Protein AF-A0A974TZ15-F1 (afdb_monomer)

Structure (mmCIF, N/CA/C/O backbone):
data_AF-A0A974TZ15-F1
#
_entry.id   AF-A0A974TZ15-F1
#
loop_
_atom_site.group_PDB
_atom_site.id
_atom_site.type_symbol
_atom_site.label_atom_id
_atom_site.label_alt_id
_atom_site.label_comp_id
_atom_site.label_asym_id
_atom_site.label_entity_id
_atom_site.label_seq_id
_atom_site.pdbx_PDB_ins_code
_atom_site.Cartn_x
_atom_site.Cartn_y
_atom_site.Cartn_z
_atom_site.occupancy
_atom_site.B_iso_or_equiv
_atom_site.auth_seq_id
_atom_site.auth_comp_id
_atom_site.auth_asym_id
_atom_site.auth_atom_id
_atom_site.pdbx_PDB_model_num
ATOM 1 N N . MET A 1 1 ? 22.141 -8.023 -17.996 1.00 63.56 1 MET A N 1
ATOM 2 C CA . MET A 1 1 ? 21.773 -6.780 -17.281 1.00 63.56 1 MET A CA 1
ATOM 3 C C . MET A 1 1 ? 20.496 -6.218 -17.902 1.00 63.56 1 MET A C 1
ATOM 5 O O . MET A 1 1 ? 20.578 -5.401 -18.799 1.00 63.56 1 MET A O 1
ATOM 9 N N . ASN A 1 2 ? 19.324 -6.729 -17.518 1.00 82.38 2 ASN A N 1
ATOM 10 C CA . ASN A 1 2 ? 18.029 -6.246 -18.041 1.00 82.38 2 ASN A CA 1
ATOM 11 C C . ASN A 1 2 ? 16.887 -6.449 -17.030 1.00 82.38 2 ASN A C 1
ATOM 13 O O . ASN A 1 2 ? 15.886 -5.751 -17.058 1.00 82.38 2 ASN A O 1
ATOM 17 N N . THR A 1 3 ? 17.049 -7.375 -16.083 1.00 86.56 3 THR A N 1
ATOM 18 C CA . THR A 1 3 ? 16.022 -7.710 -15.088 1.00 86.56 3 THR A CA 1
ATOM 19 C C . THR A 1 3 ? 15.687 -6.540 -14.160 1.00 86.56 3 THR A C 1
ATOM 21 O O . THR A 1 3 ? 14.529 -6.367 -13.802 1.00 86.56 3 THR A O 1
ATOM 24 N N . LEU A 1 4 ? 16.664 -5.686 -13.824 1.00 90.25 4 LEU A N 1
ATOM 25 C CA . LEU A 1 4 ? 16.437 -4.498 -12.988 1.00 90.25 4 LEU A CA 1
ATOM 26 C C . LEU A 1 4 ? 15.402 -3.535 -13.589 1.00 90.25 4 LEU A C 1
ATOM 28 O O . LEU A 1 4 ? 14.637 -2.937 -12.840 1.00 90.25 4 LEU A O 1
ATOM 32 N N . VAL A 1 5 ? 15.318 -3.447 -14.922 1.00 93.44 5 VAL A N 1
ATOM 33 C CA . VAL A 1 5 ? 14.331 -2.607 -15.624 1.00 93.44 5 VAL A CA 1
ATOM 34 C C . VAL A 1 5 ? 12.899 -3.060 -15.335 1.00 93.44 5 VAL A C 1
ATOM 36 O O . VAL A 1 5 ? 11.999 -2.232 -15.306 1.00 93.44 5 VAL A O 1
ATOM 39 N N . PHE A 1 6 ? 12.691 -4.348 -15.059 1.00 93.12 6 PHE A N 1
ATOM 40 C CA . PHE A 1 6 ? 11.390 -4.887 -14.664 1.00 93.12 6 PHE A CA 1
ATOM 41 C C . PHE A 1 6 ? 11.204 -4.908 -13.143 1.00 93.12 6 PHE A C 1
ATOM 43 O O . PHE A 1 6 ? 10.118 -4.610 -12.657 1.00 93.12 6 PHE A O 1
ATOM 50 N N . LEU A 1 7 ? 12.254 -5.207 -12.370 1.00 94.81 7 LEU A N 1
ATOM 51 C CA . LEU A 1 7 ? 12.154 -5.281 -10.908 1.00 94.81 7 LEU A CA 1
ATOM 52 C C . LEU A 1 7 ? 11.854 -3.925 -10.265 1.00 94.81 7 LEU A C 1
ATOM 54 O O . LEU A 1 7 ? 11.072 -3.878 -9.323 1.00 94.81 7 LEU A O 1
ATOM 58 N N . ILE A 1 8 ? 12.446 -2.835 -10.761 1.00 95.00 8 ILE A N 1
ATOM 59 C CA . ILE A 1 8 ? 12.229 -1.490 -10.209 1.00 95.00 8 ILE A CA 1
ATOM 60 C C . ILE A 1 8 ? 10.748 -1.074 -10.287 1.00 95.00 8 ILE A C 1
ATOM 62 O O . ILE A 1 8 ? 10.177 -0.766 -9.240 1.00 95.00 8 ILE A O 1
ATOM 66 N N . PRO A 1 9 ? 10.081 -1.088 -11.458 1.00 95.75 9 PRO A N 1
ATOM 67 C CA . PRO A 1 9 ? 8.675 -0.708 -11.536 1.00 95.75 9 PRO A CA 1
ATOM 68 C C . PRO A 1 9 ? 7.764 -1.680 -10.784 1.00 95.75 9 PRO A C 1
ATOM 70 O O . PRO A 1 9 ? 6.817 -1.230 -10.149 1.00 95.75 9 PRO A O 1
ATOM 73 N N . ILE A 1 10 ? 8.064 -2.985 -10.780 1.00 96.75 10 ILE A N 1
ATOM 74 C CA . ILE A 1 10 ? 7.296 -3.972 -10.004 1.00 96.75 10 ILE A CA 1
ATOM 75 C C . ILE A 1 10 ? 7.392 -3.678 -8.501 1.00 96.75 10 ILE A C 1
ATOM 77 O O . ILE A 1 10 ? 6.372 -3.659 -7.815 1.00 96.75 10 ILE A O 1
ATOM 81 N N . ALA A 1 11 ? 8.592 -3.402 -7.987 1.00 96.69 11 ALA A N 1
ATOM 8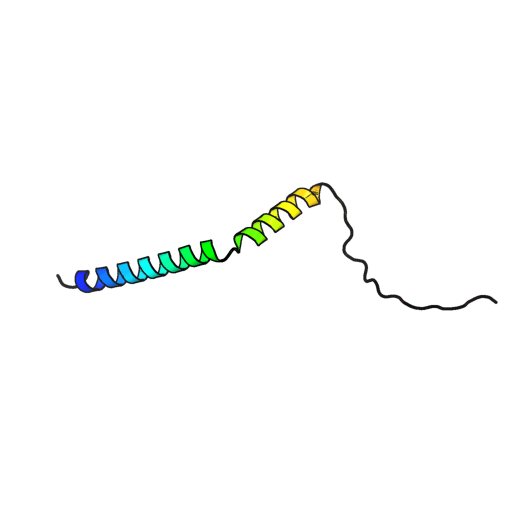2 C CA . ALA A 1 11 ? 8.801 -3.078 -6.579 1.00 96.69 11 ALA A CA 1
ATOM 83 C C . ALA A 1 11 ? 8.135 -1.753 -6.187 1.00 96.69 11 ALA A C 1
ATOM 85 O O . ALA A 1 11 ? 7.497 -1.684 -5.140 1.00 96.69 11 ALA A O 1
ATOM 86 N N . LEU A 1 12 ? 8.229 -0.719 -7.032 1.00 97.56 12 LEU A N 1
ATOM 87 C CA . LEU A 1 12 ? 7.537 0.553 -6.807 1.00 97.56 12 LEU A CA 1
ATOM 88 C C . LEU A 1 12 ? 6.018 0.388 -6.839 1.00 97.56 12 LEU A C 1
ATOM 90 O O . LEU A 1 12 ? 5.328 0.990 -6.023 1.00 97.56 12 LEU A O 1
ATOM 94 N N . PHE A 1 13 ? 5.498 -0.445 -7.742 1.00 97.81 13 PHE A N 1
ATOM 95 C CA . PHE A 1 13 ? 4.071 -0.732 -7.816 1.00 97.81 13 PHE A CA 1
ATOM 96 C C . PHE A 1 13 ? 3.593 -1.471 -6.567 1.00 97.81 13 PHE A C 1
ATOM 98 O O . PHE A 1 13 ? 2.643 -1.028 -5.934 1.00 97.81 13 PHE A O 1
ATOM 105 N N . LEU A 1 14 ? 4.282 -2.543 -6.162 1.00 97.75 14 LEU A N 1
ATOM 106 C CA . LEU A 1 14 ? 3.973 -3.301 -4.944 1.00 97.75 14 LEU A CA 1
ATOM 107 C C . LEU A 1 14 ? 4.086 -2.434 -3.683 1.00 97.75 14 LEU A C 1
ATOM 109 O O . LEU A 1 14 ? 3.191 -2.457 -2.840 1.00 97.75 14 LEU A O 1
ATOM 113 N N . GLY A 1 15 ? 5.152 -1.638 -3.573 1.00 97.69 15 GLY A N 1
ATOM 114 C CA . GLY A 1 15 ? 5.348 -0.702 -2.468 1.00 97.69 15 GLY A CA 1
ATOM 115 C C . GLY A 1 15 ? 4.277 0.387 -2.434 1.00 97.69 15 GLY A C 1
ATOM 116 O O . GLY A 1 15 ? 3.730 0.675 -1.373 1.00 97.69 15 GLY A O 1
ATOM 117 N N . GLY A 1 16 ? 3.919 0.945 -3.593 1.00 98.25 16 GLY A N 1
ATOM 118 C CA . GLY A 1 16 ? 2.853 1.935 -3.728 1.00 98.25 16 GLY A CA 1
ATOM 119 C C . GLY A 1 16 ? 1.475 1.369 -3.389 1.00 98.25 16 GLY A C 1
ATOM 120 O O . GLY A 1 16 ? 0.714 2.018 -2.676 1.00 98.25 16 GLY A O 1
ATOM 121 N N . LEU A 1 17 ? 1.173 0.144 -3.828 1.00 98.00 17 LEU A N 1
ATOM 122 C CA . LEU A 1 17 ? -0.072 -0.550 -3.496 1.00 98.00 17 LEU A CA 1
ATOM 123 C C . LEU A 1 17 ? -0.179 -0.790 -1.985 1.00 98.00 17 LEU A C 1
ATOM 125 O O . LEU A 1 17 ? -1.215 -0.507 -1.388 1.00 98.00 17 LEU A O 1
ATOM 129 N N . GLY A 1 18 ? 0.904 -1.270 -1.366 1.00 96.75 18 GLY A N 1
ATOM 130 C CA . GLY A 1 18 ? 0.973 -1.490 0.077 1.00 96.75 18 GLY A CA 1
ATOM 131 C C . GLY A 1 18 ? 0.827 -0.192 0.868 1.00 96.75 18 GLY A C 1
ATOM 132 O O . GLY A 1 18 ? 0.059 -0.142 1.825 1.00 96.75 18 GLY A O 1
ATOM 133 N N . LEU A 1 19 ? 1.494 0.879 0.433 1.00 96.88 19 LEU A N 1
ATOM 134 C CA . LEU A 1 19 ? 1.381 2.193 1.061 1.00 96.88 19 LEU A CA 1
ATOM 135 C C . LEU A 1 19 ? -0.037 2.764 0.934 1.00 96.88 19 LEU A C 1
ATOM 137 O O . LEU A 1 19 ? -0.574 3.284 1.908 1.00 96.88 19 LEU A O 1
ATOM 141 N N . ALA A 1 20 ? -0.669 2.639 -0.235 1.00 96.25 20 ALA A N 1
ATOM 142 C CA . ALA A 1 20 ? -2.046 3.077 -0.443 1.00 96.25 20 ALA A CA 1
ATOM 143 C C . ALA A 1 20 ? -3.031 2.293 0.439 1.00 96.25 20 ALA A C 1
ATOM 145 O O . ALA A 1 20 ? -3.885 2.899 1.083 1.00 96.25 20 ALA A O 1
ATOM 146 N N . ALA A 1 21 ? -2.880 0.967 0.521 1.00 95.00 21 ALA A N 1
ATOM 147 C CA . ALA A 1 21 ? -3.686 0.123 1.401 1.00 95.00 21 ALA A CA 1
ATOM 148 C C . ALA A 1 21 ? -3.485 0.483 2.883 1.00 95.00 21 ALA A C 1
ATOM 150 O O . ALA A 1 21 ? -4.455 0.571 3.632 1.00 95.00 21 ALA A O 1
ATOM 151 N N . PHE A 1 22 ? -2.243 0.753 3.292 1.00 91.94 22 PHE A N 1
ATOM 152 C CA . PHE A 1 22 ? -1.911 1.191 4.645 1.00 91.94 22 PHE A CA 1
ATOM 153 C C . PHE A 1 22 ? -2.569 2.535 4.988 1.00 91.94 22 PHE A C 1
ATOM 155 O O . PHE A 1 22 ? -3.253 2.647 6.002 1.00 91.94 22 PHE A O 1
ATOM 162 N N . LEU A 1 23 ? -2.436 3.542 4.119 1.00 92.31 23 LEU A N 1
ATOM 163 C CA . L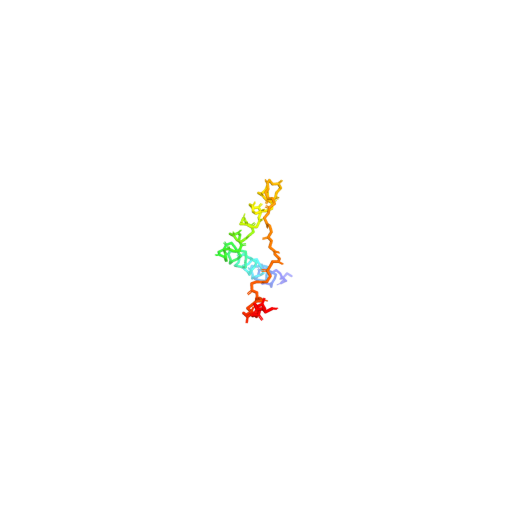EU A 1 23 ? -3.070 4.849 4.320 1.00 92.31 23 LEU A CA 1
ATOM 164 C C . LEU A 1 23 ? -4.601 4.755 4.325 1.00 92.31 23 LEU A C 1
ATOM 166 O O . LEU A 1 23 ? -5.254 5.450 5.103 1.00 92.31 23 LEU A O 1
ATOM 170 N N . TRP A 1 24 ? -5.178 3.883 3.495 1.00 89.88 24 TRP A N 1
ATOM 171 C CA . TRP A 1 24 ? -6.613 3.607 3.504 1.00 89.88 24 TRP A CA 1
ATOM 172 C C . TRP A 1 24 ? -7.062 2.977 4.828 1.00 89.88 24 TRP A C 1
ATOM 174 O O . TRP A 1 24 ? -8.047 3.434 5.403 1.00 89.88 24 TRP A O 1
ATOM 184 N N . ALA A 1 25 ? -6.311 2.011 5.365 1.00 86.75 25 ALA A N 1
ATOM 185 C CA . ALA A 1 25 ? -6.602 1.388 6.655 1.00 86.75 25 ALA A CA 1
ATOM 186 C C . ALA A 1 25 ? -6.560 2.398 7.815 1.00 86.75 25 ALA A C 1
ATOM 188 O O . ALA A 1 25 ? -7.478 2.417 8.633 1.00 86.75 25 ALA A O 1
ATOM 189 N N . LEU A 1 26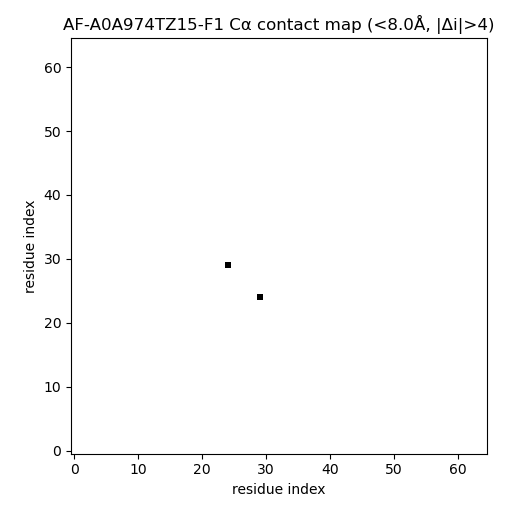 ? -5.559 3.289 7.842 1.00 84.19 26 LEU A N 1
ATOM 190 C CA . LEU A 1 26 ? -5.493 4.385 8.820 1.00 84.19 26 LEU A CA 1
ATOM 191 C C . LEU A 1 26 ? -6.685 5.343 8.682 1.00 84.19 26 LEU A C 1
ATOM 193 O O . LEU A 1 26 ? -7.229 5.814 9.678 1.00 84.19 26 LEU A O 1
ATOM 197 N N . ARG A 1 27 ? -7.102 5.645 7.446 1.00 81.19 27 ARG A N 1
ATOM 198 C CA . ARG A 1 27 ? -8.231 6.545 7.176 1.00 81.19 27 ARG A CA 1
ATOM 199 C C . ARG A 1 27 ? -9.584 5.919 7.514 1.00 81.19 27 ARG A C 1
ATOM 201 O O . ARG A 1 27 ? -10.511 6.666 7.816 1.00 81.19 27 ARG A O 1
ATOM 208 N N . SER A 1 28 ? -9.707 4.593 7.447 1.00 77.88 28 SER A N 1
ATOM 209 C CA . SER A 1 28 ? -10.986 3.879 7.528 1.00 77.88 28 SER A CA 1
ATOM 210 C C . SER A 1 28 ? -11.623 3.856 8.924 1.00 77.88 28 SER A C 1
ATOM 212 O O . SER A 1 28 ? -12.674 3.241 9.072 1.00 77.88 28 SER A O 1
ATOM 214 N N . GLY A 1 29 ? -11.034 4.496 9.942 1.00 65.12 29 GLY A N 1
ATOM 215 C CA . GLY A 1 29 ? -11.695 4.738 11.235 1.00 65.12 29 GLY A CA 1
ATOM 216 C C . GLY A 1 29 ? -12.010 3.487 12.064 1.00 65.12 29 GLY A C 1
ATOM 217 O O . GLY A 1 29 ? -12.551 3.609 13.152 1.00 65.12 29 GLY A O 1
ATOM 218 N N . GLN A 1 30 ? -11.620 2.293 11.600 1.00 61.16 30 GLN A N 1
ATOM 219 C CA . GLN A 1 30 ? -11.840 1.000 12.270 1.00 61.16 30 GLN A CA 1
ATOM 220 C C . GLN A 1 30 ? -11.131 0.882 13.633 1.00 61.16 30 GLN A C 1
ATOM 222 O O . GLN A 1 30 ? -11.355 -0.084 14.352 1.00 61.16 30 GLN A O 1
ATOM 227 N N . TYR A 1 31 ? -10.272 1.841 13.981 1.00 59.72 31 TYR A N 1
ATOM 228 C CA . TYR A 1 31 ? -9.675 1.950 15.310 1.00 59.72 31 TYR A CA 1
ATOM 229 C C . TYR A 1 31 ? -10.699 2.394 16.366 1.00 59.72 31 TYR A C 1
ATOM 231 O O . TYR A 1 31 ? -10.719 1.818 17.449 1.00 59.72 31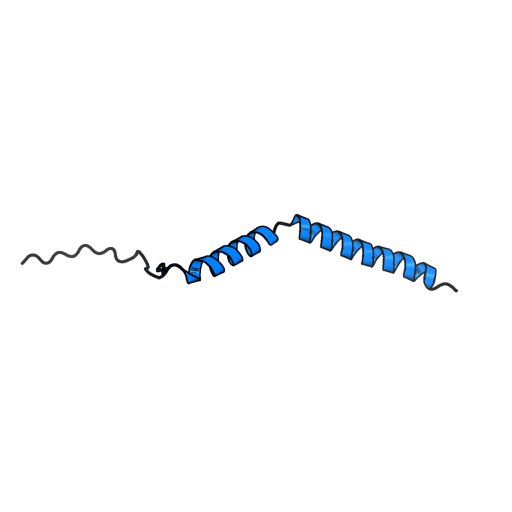 TYR A O 1
ATOM 239 N N . GLU A 1 32 ? -11.637 3.290 16.025 1.00 62.44 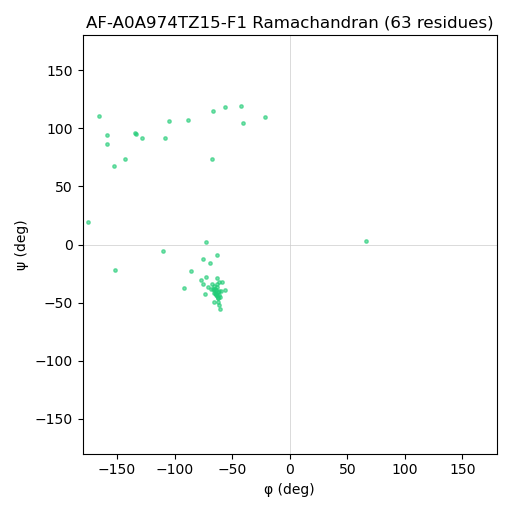32 GLU A N 1
ATOM 240 C CA . GLU A 1 32 ? -12.618 3.815 16.991 1.00 62.44 32 GLU A CA 1
ATOM 241 C C . GLU A 1 32 ? -13.525 2.715 17.576 1.00 62.44 32 GLU A C 1
ATOM 243 O O . GLU A 1 32 ? -13.902 2.786 18.746 1.00 62.44 32 GLU A O 1
ATOM 248 N N . ASP A 1 33 ? -13.830 1.664 16.803 1.00 63.34 33 ASP A N 1
ATOM 249 C CA . ASP A 1 33 ? -14.635 0.523 17.269 1.00 63.34 33 ASP A CA 1
ATOM 250 C C . ASP A 1 33 ? -13.839 -0.417 18.203 1.00 63.34 33 ASP A C 1
ATOM 252 O O . ASP A 1 33 ? -14.376 -0.934 19.185 1.00 63.34 33 ASP A O 1
ATOM 256 N N . ILE A 1 34 ? -12.527 -0.584 17.967 1.00 63.72 34 ILE A N 1
ATOM 257 C CA . ILE A 1 34 ? -11.642 -1.381 18.837 1.00 63.72 34 ILE A CA 1
ATOM 258 C C . ILE A 1 34 ? -11.355 -0.638 20.150 1.00 63.72 34 ILE A C 1
ATOM 260 O O . ILE A 1 34 ? -11.408 -1.251 21.218 1.00 63.72 34 ILE A O 1
ATOM 264 N N . GLU A 1 35 ? -11.102 0.674 20.096 1.00 66.69 35 GLU A N 1
ATOM 265 C CA . GLU A 1 35 ? -10.949 1.510 21.294 1.00 66.69 35 GLU A CA 1
ATOM 266 C C . GLU A 1 35 ? -12.223 1.492 22.167 1.00 66.69 35 GLU A C 1
ATOM 268 O O . GLU A 1 35 ? -12.130 1.379 23.391 1.00 66.69 35 GLU A O 1
ATOM 273 N N . GLY A 1 36 ? -13.417 1.528 21.561 1.00 67.75 36 GLY A N 1
ATOM 274 C CA . GLY A 1 36 ? -14.691 1.421 22.284 1.00 67.75 36 GLY A CA 1
ATOM 275 C C . GLY A 1 36 ? -14.930 0.049 22.932 1.00 67.75 36 GLY A C 1
ATOM 276 O O . GLY A 1 36 ? -15.441 -0.027 24.054 1.00 67.75 36 GLY A O 1
ATOM 277 N N . ALA A 1 37 ? -14.536 -1.042 22.265 1.00 68.75 37 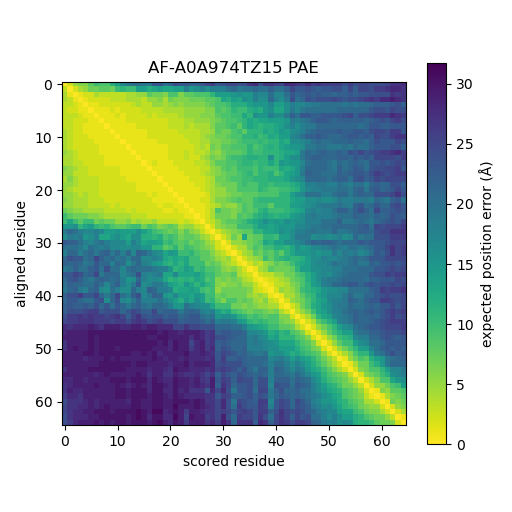ALA A N 1
ATOM 278 C CA . ALA A 1 37 ? -14.630 -2.398 22.811 1.00 68.75 37 ALA A CA 1
ATOM 279 C C . ALA A 1 37 ? -13.656 -2.635 23.981 1.00 68.75 37 ALA A C 1
ATOM 281 O O . ALA A 1 37 ? -14.023 -3.284 24.962 1.00 68.75 37 ALA A O 1
ATOM 282 N N . ALA A 1 38 ? -12.440 -2.083 23.903 1.00 68.94 38 ALA A N 1
ATOM 283 C CA . ALA A 1 38 ? -11.443 -2.172 24.969 1.00 68.94 38 ALA A CA 1
ATOM 284 C C . ALA A 1 38 ? -11.884 -1.437 26.244 1.00 68.94 38 ALA A C 1
ATOM 286 O O . ALA A 1 38 ? -11.681 -1.955 27.340 1.00 68.94 38 ALA A O 1
ATOM 287 N N . TRP A 1 39 ? -12.540 -0.278 26.104 1.00 66.94 39 TRP A N 1
ATOM 288 C CA . TRP A 1 39 ? -13.149 0.420 27.240 1.00 66.94 39 TRP A CA 1
ATOM 289 C C . TRP A 1 39 ? -14.224 -0.477 27.878 1.00 66.94 39 TRP A C 1
ATOM 291 O O . TRP A 1 39 ? -14.123 -0.829 29.047 1.00 66.94 39 TRP A O 1
ATOM 301 N N . ARG A 1 40 ? -15.178 -1.006 27.102 1.00 67.94 40 ARG A N 1
ATOM 302 C CA . ARG A 1 40 ? -16.229 -1.870 27.669 1.00 67.94 40 ARG A CA 1
ATOM 303 C C . ARG A 1 40 ? -15.685 -3.087 28.433 1.00 67.94 40 ARG A C 1
ATOM 305 O O . ARG A 1 40 ? -16.231 -3.409 29.475 1.00 67.94 40 ARG A O 1
ATOM 312 N N . VAL A 1 41 ? -14.614 -3.729 27.958 1.00 67.12 41 VAL A N 1
ATOM 313 C CA . VAL A 1 41 ? -13.990 -4.885 28.639 1.00 67.12 41 VAL A CA 1
ATOM 314 C C . VAL A 1 41 ? -13.320 -4.513 29.967 1.00 67.12 41 VAL A C 1
ATOM 316 O O . VAL A 1 41 ? -13.327 -5.328 30.883 1.00 67.12 41 VAL A O 1
ATOM 319 N N . LEU A 1 42 ? -12.739 -3.316 30.080 1.00 66.88 42 LEU A N 1
ATOM 320 C CA . LEU A 1 42 ? -12.123 -2.848 31.326 1.00 66.88 42 LEU A CA 1
ATOM 321 C C . LEU A 1 42 ? -13.166 -2.388 32.355 1.00 66.88 42 LEU A C 1
ATOM 323 O O . LEU A 1 42 ? -12.922 -2.523 33.546 1.00 66.88 42 LEU A O 1
ATOM 327 N N . GLU A 1 43 ? -14.311 -1.862 31.908 1.00 63.09 43 GLU A N 1
ATOM 328 C CA . GLU A 1 43 ? -15.393 -1.402 32.796 1.00 63.09 43 GLU A CA 1
ATOM 329 C C . GLU A 1 43 ? -16.366 -2.527 33.200 1.00 63.09 43 GLU A C 1
ATOM 331 O O . GLU A 1 43 ? -17.007 -2.444 34.247 1.00 63.09 43 GLU A O 1
ATOM 336 N N . ASP A 1 44 ? -16.448 -3.612 32.417 1.00 61.62 44 ASP A N 1
ATOM 337 C CA . ASP A 1 44 ? -17.257 -4.800 32.748 1.00 61.62 44 ASP A CA 1
ATOM 338 C C . ASP A 1 44 ? -16.703 -5.603 33.941 1.00 61.62 44 ASP A C 1
ATOM 340 O O . ASP A 1 44 ? -17.440 -6.408 34.514 1.00 61.62 44 ASP A O 1
ATOM 344 N N . ASP A 1 45 ? -15.447 -5.387 34.352 1.00 62.22 45 ASP A N 1
ATOM 345 C CA . ASP A 1 45 ? -14.884 -6.031 35.555 1.00 62.22 45 ASP A CA 1
ATOM 346 C C . ASP A 1 45 ? -15.421 -5.388 36.858 1.00 62.22 45 ASP A C 1
ATOM 348 O O . ASP A 1 45 ? -15.336 -5.987 37.932 1.00 62.22 45 ASP A O 1
ATOM 352 N N . ASP A 1 46 ? -16.078 -4.218 36.754 1.00 63.12 46 ASP A N 1
ATOM 353 C CA . ASP A 1 46 ? -16.564 -3.433 37.897 1.00 63.12 46 ASP A CA 1
ATOM 354 C C . ASP A 1 46 ? -18.104 -3.406 38.052 1.00 63.12 46 ASP A C 1
ATOM 356 O O . ASP A 1 46 ? -18.615 -2.891 39.054 1.00 63.12 46 ASP A O 1
ATOM 360 N N . GLY A 1 47 ? -18.892 -3.968 37.122 1.00 57.22 47 GLY A N 1
ATOM 361 C CA . GLY A 1 47 ? -20.345 -3.750 37.135 1.00 57.22 47 GLY A CA 1
ATOM 362 C C . GLY A 1 47 ? -21.204 -4.776 36.402 1.00 57.22 47 GLY A C 1
ATOM 363 O O . GLY A 1 47 ? -21.545 -4.612 35.236 1.00 57.22 47 GLY A O 1
ATOM 364 N N . VAL A 1 48 ? -21.699 -5.765 37.152 1.00 60.78 48 VAL A N 1
ATOM 365 C CA . VAL A 1 48 ? -22.835 -6.636 36.800 1.00 60.78 48 VAL A CA 1
ATOM 366 C C . VAL A 1 48 ? -23.966 -5.837 36.132 1.00 60.78 48 VAL A C 1
ATOM 368 O O . VAL A 1 48 ? -24.751 -5.190 36.825 1.00 60.78 48 VAL A O 1
ATOM 371 N N . THR A 1 49 ? -24.137 -5.947 34.809 1.00 58.38 49 THR A N 1
ATOM 372 C CA . THR A 1 49 ? -25.367 -5.462 34.164 1.00 58.38 49 THR A CA 1
ATOM 373 C C . THR A 1 49 ? -25.932 -6.453 33.153 1.00 58.38 49 THR A C 1
ATOM 375 O O . THR A 1 49 ? -25.575 -6.524 31.985 1.00 58.38 49 THR A O 1
ATOM 378 N N . GLN A 1 50 ? -26.879 -7.221 33.682 1.00 61.31 50 GLN A N 1
ATOM 379 C CA . GLN A 1 50 ? -27.905 -8.027 33.034 1.00 61.31 50 GLN A CA 1
ATOM 380 C C . GLN A 1 50 ? -28.250 -7.624 31.586 1.00 61.31 50 GLN A C 1
ATOM 382 O O . GLN A 1 50 ? -28.975 -6.656 31.353 1.00 61.31 50 GLN A O 1
ATOM 387 N N . GLN A 1 51 ? -27.862 -8.451 30.615 1.00 61.69 51 GLN A N 1
ATOM 388 C CA . GLN A 1 51 ? -28.433 -8.416 29.269 1.00 61.69 51 GLN A CA 1
ATOM 389 C C . GLN A 1 51 ? -28.881 -9.822 28.867 1.00 61.69 51 GLN A C 1
ATOM 391 O O . GLN A 1 51 ? -28.119 -10.643 28.373 1.00 61.69 51 GLN A O 1
ATOM 396 N N . GLY A 1 52 ? -30.150 -10.112 29.157 1.00 58.28 52 GLY A N 1
ATOM 397 C CA . GLY A 1 52 ? -30.767 -11.403 28.853 1.00 58.28 52 GLY A CA 1
ATOM 398 C C . GLY A 1 52 ? -32.260 -11.498 29.166 1.00 58.28 52 GLY A C 1
ATOM 399 O O . GLY A 1 52 ? -32.771 -12.602 29.305 1.00 58.28 52 GLY A O 1
ATOM 400 N N . ALA A 1 53 ? -32.978 -10.378 29.302 1.00 57.47 53 ALA A N 1
ATOM 401 C CA . ALA A 1 53 ? -34.421 -10.413 29.529 1.00 57.47 53 ALA A CA 1
ATOM 402 C C . ALA A 1 53 ? -35.163 -10.024 28.239 1.00 57.47 53 ALA A C 1
ATOM 404 O O . ALA A 1 53 ? -35.181 -8.840 27.885 1.00 57.47 53 ALA A O 1
ATOM 405 N N . PRO A 1 54 ? -35.788 -10.976 27.520 1.00 55.31 54 PRO A N 1
ATOM 406 C CA . PRO A 1 54 ? -36.696 -10.623 26.447 1.00 55.31 54 PRO A CA 1
ATOM 407 C C . PRO A 1 54 ? -37.917 -9.936 27.071 1.00 55.31 54 PRO A C 1
ATOM 409 O O . PRO A 1 54 ? -38.679 -10.538 27.829 1.00 55.31 54 PRO A O 1
ATOM 412 N N . LYS A 1 55 ? -38.097 -8.647 26.760 1.00 66.50 55 LYS A N 1
ATOM 413 C CA . LYS A 1 55 ? -39.348 -7.908 26.979 1.00 66.50 55 LYS A CA 1
ATOM 414 C C . LYS A 1 55 ? -40.429 -8.458 26.044 1.00 66.50 55 LYS A C 1
ATOM 416 O O . LYS A 1 55 ? -40.795 -7.808 25.074 1.00 66.50 55 LYS A O 1
ATOM 421 N N . THR A 1 56 ? -40.942 -9.647 26.331 1.00 67.25 56 THR A N 1
ATOM 422 C CA . THR A 1 56 ? -42.111 -10.203 25.640 1.00 67.25 56 THR A CA 1
ATOM 423 C C . THR A 1 56 ? -42.764 -11.279 26.500 1.00 67.25 56 THR A C 1
ATOM 425 O O . THR A 1 56 ? -42.510 -12.468 26.349 1.00 67.25 56 T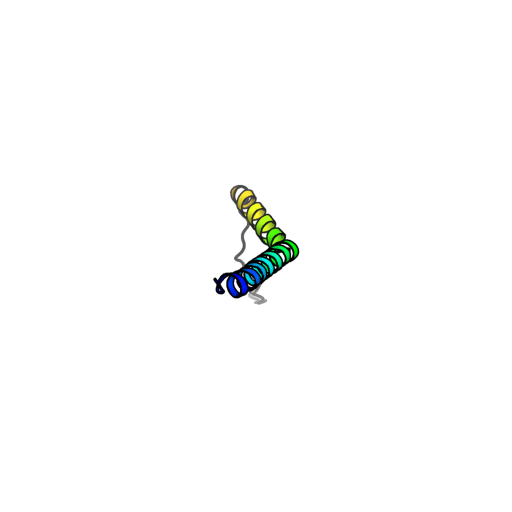HR A O 1
ATOM 428 N N . ALA A 1 57 ? -43.653 -10.854 27.392 1.00 64.12 57 ALA A N 1
ATOM 429 C CA . ALA A 1 57 ? -44.799 -11.655 27.811 1.00 64.12 57 ALA A CA 1
ATOM 430 C C . ALA A 1 57 ? -45.912 -10.703 28.260 1.00 64.12 57 ALA A C 1
ATOM 432 O O . ALA A 1 57 ? -46.253 -10.585 29.432 1.00 64.12 57 ALA A O 1
ATOM 433 N N . ASP A 1 58 ? -46.428 -9.974 27.276 1.00 70.12 58 ASP A N 1
ATOM 434 C CA . ASP A 1 58 ? -47.790 -9.465 27.288 1.00 70.12 58 ASP A CA 1
ATOM 435 C C . ASP A 1 58 ? -48.758 -10.651 27.457 1.00 70.12 58 ASP A C 1
ATOM 437 O O . ASP A 1 58 ? -48.749 -11.574 26.635 1.00 70.12 58 ASP A O 1
ATOM 441 N N . ARG A 1 59 ? -49.538 -10.663 28.548 1.00 65.25 59 ARG A N 1
ATOM 442 C CA . ARG A 1 59 ? -50.808 -11.402 28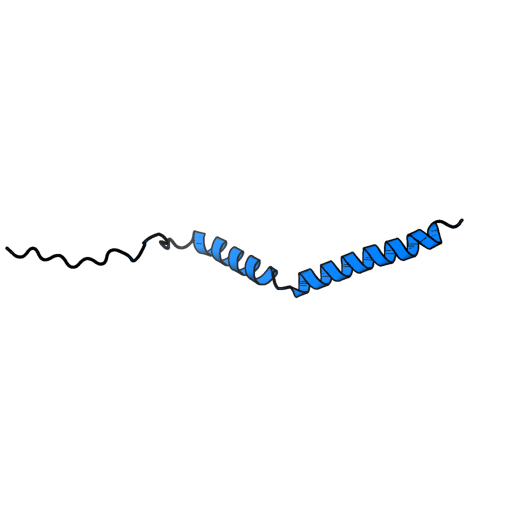.659 1.00 65.25 59 ARG A CA 1
ATOM 443 C C . ARG A 1 59 ? -51.616 -10.937 29.890 1.00 65.25 59 ARG A C 1
ATOM 445 O O . ARG A 1 59 ? -51.199 -11.203 31.019 1.00 65.25 59 ARG A O 1
ATOM 452 N N . PRO A 1 60 ? -52.758 -10.243 29.704 1.00 72.75 60 PRO A N 1
ATOM 453 C CA . PRO A 1 60 ? -53.642 -9.824 30.787 1.00 72.75 60 PRO A CA 1
ATOM 454 C C . PRO A 1 60 ? -54.664 -10.931 31.078 1.00 72.75 60 PRO A C 1
ATOM 456 O O . PRO A 1 60 ? -55.578 -11.156 30.286 1.00 72.75 60 PRO A O 1
ATOM 459 N N . ASN A 1 61 ? -54.528 -11.651 32.197 1.00 62.78 61 ASN A N 1
ATOM 460 C CA . ASN A 1 61 ? -55.36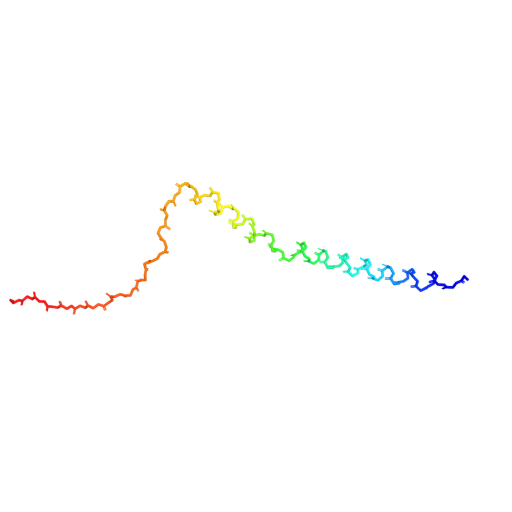9 -12.825 32.453 1.00 62.78 61 ASN A CA 1
ATOM 461 C C . ASN A 1 61 ? -55.943 -12.837 33.878 1.00 62.78 61 ASN A C 1
ATOM 463 O O . ASN A 1 61 ? -55.332 -13.276 34.847 1.00 62.78 61 ASN A O 1
ATOM 467 N N . ASN A 1 62 ? -57.166 -12.322 33.912 1.00 67.88 62 ASN A N 1
ATOM 468 C CA . ASN A 1 62 ? -58.193 -12.283 34.941 1.00 67.88 62 ASN A CA 1
ATOM 469 C C . ASN A 1 62 ? -58.373 -13.611 35.714 1.00 67.88 62 ASN A C 1
ATOM 471 O O . ASN A 1 62 ? -58.789 -14.597 35.116 1.00 67.88 62 ASN A O 1
ATOM 475 N N . HIS A 1 63 ? -58.163 -13.615 37.034 1.00 57.94 63 HIS A N 1
ATOM 476 C CA . HIS A 1 63 ? -58.693 -14.642 37.945 1.00 57.94 63 HIS A CA 1
ATOM 477 C C . HIS A 1 63 ? -59.104 -13.989 39.269 1.00 57.94 63 HIS A C 1
ATOM 479 O O . HIS A 1 63 ? -58.424 -14.081 40.288 1.00 57.94 63 HIS A O 1
ATOM 485 N N . LEU A 1 64 ? -60.226 -13.272 39.199 1.00 60.94 64 LEU A N 1
ATOM 486 C CA . LEU A 1 64 ? -61.015 -12.838 40.341 1.00 60.94 64 LEU A CA 1
ATOM 487 C C . LEU A 1 64 ? -62.306 -13.669 40.324 1.00 60.94 64 LEU A C 1
ATOM 489 O O . LEU A 1 64 ? -63.255 -13.324 39.621 1.00 60.94 64 LEU A O 1
ATOM 493 N N . SER A 1 65 ? -62.291 -14.801 41.023 1.00 52.59 65 SER A N 1
ATOM 494 C CA . SER A 1 65 ? -63.471 -15.599 41.389 1.00 52.59 65 SER A CA 1
ATOM 495 C C . SER A 1 65 ? -63.055 -16.676 42.375 1.00 52.59 65 SER A C 1
ATOM 497 O O . SER A 1 65 ? -62.194 -17.490 41.970 1.00 52.59 65 SER A O 1
#

Sequence (65 aa):
MNTLVFLIPIALFLGGLGLAAFLWALRSGQYEDIEGAAWRVLEDDDGVTQQGAPKTADRPNNHLS

Foldseek 3Di:
DCVCVVVVVVVVVVVVVVVVVVVCVVVVCVVVVVVVVVVCVVCVVPDDDDDDDPPDDDDDDDDDD

Solvent-accessible surface area (backbone atoms only — not comparable to full-atom values): 4320 Å² total; per-residue (Å²): 143,63,65,64,75,54,49,52,59,52,50,51,49,53,51,49,51,52,50,50,52,50,54,46,56,71,67,62,54,68,59,61,60,54,56,53,51,53,50,52,62,66,54,54,80,77,52,95,71,92,85,83,77,81,94,74,81,89,76,93,80,88,84,90,129

Secondary structure (DSSP, 8-state):
--HHHHHHHHHHHHHHHHHHHHHHHHHT-THHHHHHHHHHHHHTTS-------------------

Radius of gyration: 28.64 Å; Cα contacts (8 Å, |Δi|>4): 1; chains: 1; bounding box: 85×22×59 Å

pLDDT: mean 75.53, std 15.24, range [52.59, 98.25]

Mean predicted aligned error: 15.52 Å